Protein AF-A0A7J5YR92-F1 (afdb_monomer_lite)

Structure (mmCIF, N/CA/C/O backbone):
data_AF-A0A7J5YR92-F1
#
_entry.id   AF-A0A7J5YR92-F1
#
loop_
_atom_site.group_PDB
_atom_site.id
_atom_site.type_symbol
_atom_site.label_atom_id
_atom_site.label_alt_id
_atom_site.label_comp_id
_atom_site.label_asym_id
_atom_site.label_entity_id
_atom_site.label_seq_id
_atom_site.pdbx_PDB_ins_code
_atom_site.Cartn_x
_atom_site.Cartn_y
_atom_site.Cartn_z
_atom_site.occupancy
_atom_site.B_iso_or_equiv
_atom_site.auth_seq_id
_atom_site.auth_comp_id
_atom_site.auth_asym_id
_atom_site.auth_atom_id
_atom_site.pdbx_PDB_model_num
ATOM 1 N N . MET A 1 1 ? -5.417 -15.857 -10.567 1.00 52.91 1 MET A N 1
ATOM 2 C CA . MET A 1 1 ? -5.845 -17.272 -10.494 1.00 52.91 1 MET A CA 1
ATOM 3 C C . MET A 1 1 ? -5.665 -18.027 -11.803 1.00 52.91 1 MET A C 1
ATOM 5 O O . MET A 1 1 ? -5.144 -19.125 -11.736 1.00 52.91 1 MET A O 1
ATOM 9 N N . SER A 1 2 ? -5.984 -17.462 -12.976 1.00 45.62 2 SER A N 1
ATOM 10 C CA . SER A 1 2 ? -5.730 -18.152 -14.260 1.00 45.62 2 SER A CA 1
ATOM 11 C C . SER A 1 2 ? -4.249 -18.486 -14.502 1.00 45.62 2 SER A C 1
ATOM 13 O O . SER A 1 2 ? -3.953 -19.505 -15.097 1.00 45.62 2 SER A O 1
ATOM 15 N N . VAL A 1 3 ? -3.324 -17.660 -13.996 1.00 54.22 3 VAL A N 1
ATOM 16 C CA . VAL A 1 3 ? -1.866 -17.848 -14.158 1.00 54.22 3 VAL A CA 1
ATOM 17 C C . VAL A 1 3 ? -1.272 -18.872 -13.173 1.00 54.22 3 VAL A C 1
ATOM 19 O O . VAL A 1 3 ? -0.187 -19.382 -13.405 1.00 54.22 3 VAL A O 1
ATOM 22 N N . ILE A 1 4 ? -1.965 -19.178 -12.067 1.00 56.19 4 ILE A N 1
ATOM 23 C CA . ILE A 1 4 ? -1.423 -20.008 -10.966 1.00 56.19 4 ILE A CA 1
ATOM 24 C C . ILE A 1 4 ? -2.185 -21.335 -10.817 1.00 56.19 4 ILE A C 1
ATOM 26 O O . ILE A 1 4 ? -1.598 -22.339 -10.436 1.00 56.19 4 ILE A O 1
ATOM 30 N N . LEU A 1 5 ? -3.492 -21.345 -11.098 1.00 57.72 5 LEU A N 1
ATOM 31 C CA . LEU A 1 5 ? -4.400 -22.475 -10.860 1.00 57.72 5 LEU A CA 1
ATOM 32 C C . LEU A 1 5 ? -5.029 -23.043 -12.143 1.00 57.72 5 LEU A C 1
ATOM 34 O O . LEU A 1 5 ? -5.846 -23.953 -12.043 1.00 57.72 5 LEU A O 1
ATOM 38 N N . ASP A 1 6 ? -4.678 -22.498 -13.315 1.00 59.31 6 ASP A N 1
ATOM 39 C CA . ASP A 1 6 ? -5.105 -22.957 -14.653 1.00 59.31 6 ASP A CA 1
ATOM 40 C C . ASP A 1 6 ? -6.626 -23.212 -14.789 1.00 59.31 6 ASP A C 1
ATOM 42 O O . ASP A 1 6 ? -7.103 -24.089 -15.507 1.00 59.31 6 ASP A O 1
ATOM 46 N N . LEU A 1 7 ? -7.417 -22.444 -14.032 1.00 66.12 7 LEU A N 1
ATOM 47 C CA . LEU A 1 7 ? -8.863 -22.602 -13.888 1.00 66.12 7 LEU A CA 1
ATOM 48 C C . LEU A 1 7 ? -9.583 -21.520 -14.705 1.00 66.12 7 LEU A C 1
ATOM 50 O O . LEU A 1 7 ? -9.149 -20.360 -14.671 1.00 66.12 7 LEU A O 1
ATOM 54 N N . PRO A 1 8 ? -10.706 -21.830 -15.391 1.00 76.44 8 PRO A N 1
ATOM 55 C CA . PRO A 1 8 ? -11.414 -20.826 -16.173 1.00 76.44 8 PRO A CA 1
ATOM 56 C C . PRO A 1 8 ? -11.845 -19.648 -15.292 1.00 76.44 8 PRO A C 1
ATOM 58 O O . PRO A 1 8 ? -12.418 -19.834 -14.214 1.00 76.44 8 PRO A O 1
ATOM 61 N N . TYR A 1 9 ? -11.581 -18.431 -15.775 1.00 75.19 9 TYR A N 1
ATOM 62 C CA . TYR A 1 9 ? -11.745 -17.165 -15.049 1.00 75.19 9 TYR A CA 1
ATOM 63 C C . TYR A 1 9 ? -13.084 -17.050 -14.300 1.00 75.19 9 TYR A C 1
ATOM 65 O O . TYR A 1 9 ? -13.116 -16.670 -13.129 1.00 75.19 9 TYR A O 1
ATOM 73 N N . VAL A 1 10 ? -14.174 -17.466 -14.952 1.00 81.62 10 VAL A N 1
ATOM 74 C CA . VAL A 1 10 ? -15.537 -17.425 -14.403 1.00 81.62 10 VAL A CA 1
ATOM 75 C C . VAL A 1 10 ? -15.666 -18.269 -13.130 1.00 81.62 10 VAL A C 1
ATOM 77 O O . VAL A 1 10 ? -16.151 -17.776 -12.114 1.00 81.62 10 VAL A O 1
ATOM 80 N N . TYR A 1 11 ? -15.181 -19.514 -13.139 1.00 81.25 11 TYR A N 1
ATOM 81 C CA . TYR A 1 11 ? -15.261 -20.393 -11.967 1.00 81.25 11 TYR A CA 1
ATOM 82 C C . TYR A 1 11 ? -14.406 -19.878 -10.813 1.00 81.25 11 TYR A C 1
ATOM 84 O O . TYR A 1 11 ? -14.821 -19.948 -9.658 1.00 81.25 11 TYR A O 1
ATOM 92 N N . SER A 1 12 ? -13.240 -19.303 -11.115 1.00 78.62 12 SER A N 1
ATOM 93 C CA . SER A 1 12 ? -12.369 -18.757 -10.079 1.00 78.62 12 SER A CA 1
ATOM 94 C C . SER A 1 12 ? -13.000 -17.569 -9.345 1.00 78.62 12 SER A C 1
ATOM 96 O O . SER A 1 12 ? -12.825 -17.449 -8.132 1.00 78.62 12 SER A O 1
ATOM 98 N N . ILE A 1 13 ? -13.749 -16.714 -10.052 1.00 83.62 13 ILE A N 1
ATOM 99 C CA . ILE A 1 13 ? -14.490 -15.601 -9.441 1.00 83.62 13 ILE A CA 1
ATOM 100 C C . ILE A 1 13 ? -15.647 -16.120 -8.593 1.00 83.62 13 ILE A C 1
ATOM 102 O O . ILE A 1 13 ? -15.826 -15.674 -7.458 1.00 83.62 13 ILE A O 1
ATOM 106 N N . ILE A 1 14 ? -16.425 -17.071 -9.116 1.00 87.81 14 ILE A N 1
ATOM 107 C CA . ILE A 1 14 ? -17.578 -17.628 -8.399 1.00 87.81 14 ILE A CA 1
ATOM 108 C C . ILE A 1 14 ? -17.123 -18.293 -7.095 1.00 87.81 14 ILE A C 1
ATOM 110 O O . ILE A 1 14 ? -17.662 -17.992 -6.036 1.00 87.81 14 ILE A O 1
ATOM 114 N N . ILE A 1 15 ? -16.084 -19.129 -7.133 1.00 85.56 15 ILE A N 1
ATOM 115 C CA . ILE A 1 15 ? -15.581 -19.801 -5.927 1.00 85.56 15 ILE A CA 1
ATOM 116 C C . ILE A 1 15 ? -15.050 -18.776 -4.914 1.00 85.56 15 ILE A C 1
ATOM 118 O O . ILE A 1 15 ? -15.418 -18.827 -3.742 1.00 85.56 15 ILE A O 1
ATOM 122 N N . SER A 1 16 ? -14.241 -17.805 -5.357 1.00 83.56 16 SER A N 1
ATOM 123 C CA . SER A 1 16 ? -13.686 -16.776 -4.467 1.00 83.56 16 SER A CA 1
ATOM 124 C C . SER A 1 16 ? -14.776 -15.918 -3.818 1.00 83.56 16 SER A C 1
ATOM 126 O O . SER A 1 16 ? -14.695 -15.624 -2.628 1.00 83.56 16 SER A O 1
ATOM 128 N N . SER A 1 17 ? -15.794 -15.515 -4.583 1.00 83.81 17 SER A N 1
ATOM 129 C CA . SER A 1 17 ? -16.898 -14.687 -4.082 1.00 83.81 17 SER A CA 1
ATOM 130 C C . SER A 1 17 ? -17.799 -15.441 -3.106 1.00 83.81 17 SER A C 1
ATOM 132 O O . SER A 1 17 ? -18.184 -14.880 -2.084 1.00 83.81 17 SER A O 1
ATOM 134 N N . VAL A 1 18 ? -18.091 -16.721 -3.360 1.00 88.88 18 VAL A N 1
ATOM 135 C CA . VAL A 1 18 ? -18.871 -17.557 -2.436 1.00 88.88 18 VAL A CA 1
ATOM 136 C C . VAL A 1 18 ? -18.137 -17.732 -1.111 1.00 88.88 18 VAL A C 1
ATOM 138 O O . VAL A 1 18 ? -18.736 -17.517 -0.060 1.00 88.88 18 VAL A O 1
ATOM 141 N N . VAL A 1 19 ? -16.838 -18.048 -1.143 1.00 84.50 19 VAL A N 1
ATOM 142 C CA . VAL A 1 19 ? -16.023 -18.146 0.078 1.00 84.50 19 VAL A CA 1
ATOM 143 C C . VAL A 1 19 ? -16.044 -16.815 0.835 1.00 84.50 19 VAL A C 1
ATOM 145 O O . VAL A 1 19 ? -16.340 -16.817 2.030 1.00 84.50 19 VAL A O 1
ATOM 148 N N . ALA A 1 20 ? -15.839 -15.693 0.130 1.00 81.12 20 ALA A N 1
ATOM 149 C CA . ALA A 1 20 ? -15.912 -14.343 0.692 1.00 81.12 20 ALA A CA 1
ATOM 150 C C . ALA A 1 20 ? -17.236 -14.050 1.401 1.00 81.12 20 ALA A C 1
ATOM 152 O O . ALA A 1 20 ? -17.243 -13.584 2.542 1.00 81.12 20 ALA A O 1
ATOM 153 N N . MET A 1 21 ? -18.359 -14.369 0.760 1.00 83.56 21 MET A N 1
ATOM 154 C CA . MET A 1 21 ? -19.683 -14.171 1.342 1.00 83.56 21 MET A CA 1
ATOM 155 C C . MET A 1 21 ? -19.910 -15.055 2.568 1.00 83.56 21 MET A C 1
ATOM 157 O O . MET A 1 21 ? -20.392 -14.557 3.581 1.00 83.56 21 MET A O 1
ATOM 161 N N . VAL A 1 22 ? -19.547 -16.340 2.514 1.00 84.12 22 VAL A N 1
ATOM 162 C CA . VAL A 1 22 ? -19.792 -17.282 3.616 1.00 84.12 22 VAL A CA 1
ATOM 163 C C . VAL A 1 22 ? -19.059 -16.855 4.888 1.00 84.12 22 VAL A C 1
ATOM 165 O O . VAL A 1 22 ? -19.699 -16.743 5.934 1.00 84.12 22 VAL A O 1
ATOM 168 N N . TYR A 1 23 ? -17.757 -16.547 4.826 1.00 75.50 23 TYR A N 1
ATOM 169 C CA . TYR A 1 23 ? -17.036 -16.135 6.040 1.00 75.50 23 TYR A CA 1
ATOM 170 C C . TYR A 1 23 ? -17.435 -14.729 6.518 1.00 75.50 23 TYR A C 1
ATOM 172 O O . TYR A 1 23 ? -17.410 -14.466 7.720 1.00 75.50 23 TYR A O 1
ATOM 180 N N . THR A 1 24 ? -17.862 -13.839 5.612 1.00 75.94 24 THR A N 1
ATOM 181 C CA . THR A 1 24 ? -18.378 -12.506 5.973 1.00 75.94 24 THR A CA 1
ATOM 182 C C . THR A 1 24 ? -19.723 -12.610 6.699 1.00 75.94 24 THR A C 1
ATOM 184 O O . THR A 1 24 ? -19.937 -11.939 7.708 1.00 75.94 24 THR A O 1
ATOM 187 N N . LEU A 1 25 ? -20.621 -13.482 6.225 1.00 76.56 25 LEU A N 1
ATOM 188 C CA . LEU A 1 25 ? -21.943 -13.698 6.817 1.00 76.56 25 LEU A CA 1
ATOM 189 C C . LEU A 1 25 ? -21.869 -14.428 8.162 1.00 76.56 25 LEU A C 1
ATOM 191 O O . LEU A 1 25 ? -22.567 -14.044 9.095 1.00 76.56 25 LEU A O 1
ATOM 195 N N . MET A 1 26 ? -21.023 -15.458 8.283 1.00 72.94 26 MET A N 1
ATOM 196 C CA . MET A 1 26 ? -20.910 -16.238 9.524 1.00 72.94 26 MET A CA 1
ATOM 197 C C . MET A 1 26 ? -20.233 -15.467 10.662 1.00 72.94 26 MET A C 1
ATOM 199 O O . MET A 1 26 ? -20.500 -15.738 11.829 1.00 72.94 26 MET A O 1
ATOM 203 N N . GLY A 1 27 ? -19.349 -14.524 10.336 1.00 65.81 27 GLY A N 1
ATOM 204 C CA . GLY A 1 27 ? -18.498 -13.866 11.321 1.00 65.81 27 GLY A CA 1
ATOM 205 C C . GLY A 1 27 ? -18.893 -12.433 11.709 1.00 65.81 27 GLY A C 1
ATOM 206 O O . GLY A 1 27 ? -18.347 -11.887 12.672 1.00 65.81 27 GLY A O 1
ATOM 207 N N . GLY A 1 28 ? -19.829 -11.806 10.989 1.00 69.38 28 GLY A N 1
ATOM 208 C CA . GLY A 1 28 ? -20.255 -10.425 11.241 1.00 69.38 28 GLY A CA 1
ATOM 209 C C . GLY A 1 28 ? -19.119 -9.392 11.122 1.00 69.38 28 GLY A C 1
ATOM 210 O O . GLY A 1 28 ? -18.030 -9.682 10.625 1.00 69.38 28 GLY A O 1
ATOM 211 N N . LEU A 1 29 ? -19.350 -8.160 11.602 1.00 66.94 29 LEU A N 1
ATOM 212 C CA . LEU A 1 29 ? -18.388 -7.047 11.470 1.00 66.94 29 LEU A CA 1
ATOM 213 C C . LEU A 1 29 ? -17.032 -7.335 12.149 1.00 66.94 29 LEU A C 1
ATOM 215 O O . LEU A 1 29 ? -15.990 -6.872 11.684 1.00 66.94 29 LEU A O 1
ATOM 219 N N . TYR A 1 30 ? -17.042 -8.121 13.232 1.00 68.62 30 TYR A N 1
ATOM 220 C CA . TYR A 1 30 ? -15.836 -8.511 13.964 1.00 68.62 30 TYR A CA 1
ATOM 221 C C . TYR A 1 30 ? -14.946 -9.443 13.147 1.00 68.62 30 TYR A C 1
ATOM 223 O O . TYR A 1 30 ? -13.747 -9.195 13.056 1.00 68.62 30 TYR A O 1
ATOM 231 N N . SER A 1 31 ? -15.508 -10.472 12.506 1.00 74.44 31 SER A N 1
ATOM 232 C CA . SER A 1 31 ? -14.701 -11.354 11.660 1.00 74.44 31 SER A CA 1
ATOM 233 C C . SER A 1 31 ? -14.095 -10.603 10.489 1.00 74.44 31 SER A C 1
ATOM 235 O O . SER A 1 31 ? -12.936 -10.848 10.180 1.00 74.44 31 SER A O 1
ATOM 237 N N . VAL A 1 32 ? -14.831 -9.660 9.888 1.00 75.81 32 VAL A N 1
ATOM 238 C CA . VAL A 1 32 ? -14.304 -8.831 8.795 1.00 75.81 32 VAL A CA 1
ATOM 239 C C . VAL A 1 32 ? -13.098 -8.021 9.270 1.00 75.81 32 VAL A C 1
ATOM 241 O O . VAL A 1 32 ? -12.067 -8.026 8.603 1.00 75.81 32 VAL A O 1
ATOM 244 N N . ALA A 1 33 ? -13.184 -7.380 10.440 1.00 76.19 33 ALA A N 1
ATOM 245 C CA . ALA A 1 33 ? -12.072 -6.612 10.998 1.00 76.19 33 ALA A CA 1
ATOM 246 C C . ALA A 1 33 ? -10.842 -7.487 11.302 1.00 76.19 33 ALA A C 1
ATOM 248 O O . ALA A 1 33 ? -9.723 -7.106 10.969 1.00 76.19 33 ALA A O 1
ATOM 249 N N . TYR A 1 34 ? -11.034 -8.675 11.885 1.00 75.69 34 TYR A N 1
ATOM 250 C CA . TYR A 1 34 ? -9.928 -9.602 12.147 1.00 75.69 34 TYR A CA 1
ATOM 251 C C . TYR A 1 34 ? -9.284 -10.119 10.856 1.00 75.69 34 TYR A C 1
ATOM 253 O O . TYR A 1 34 ? -8.057 -10.165 10.762 1.00 75.69 34 TYR A O 1
ATOM 261 N N . THR A 1 35 ? -10.086 -10.474 9.848 1.00 82.94 35 THR A N 1
ATOM 262 C CA . THR A 1 35 ? -9.553 -10.926 8.557 1.00 82.94 35 THR A CA 1
ATOM 263 C C . THR A 1 35 ? -8.826 -9.808 7.810 1.00 82.94 35 THR A C 1
ATOM 265 O O . THR A 1 35 ? -7.791 -10.084 7.216 1.00 82.94 35 THR A O 1
ATOM 268 N N . ASP A 1 36 ? -9.298 -8.558 7.900 1.00 83.31 36 ASP A N 1
ATOM 269 C CA . ASP A 1 36 ? -8.656 -7.367 7.313 1.00 83.31 36 ASP A CA 1
ATOM 270 C C . ASP A 1 36 ? -7.248 -7.157 7.903 1.00 83.31 36 ASP A C 1
ATOM 272 O O . ASP A 1 36 ? -6.271 -6.999 7.174 1.00 83.31 36 ASP A O 1
ATOM 276 N N . VAL A 1 37 ? -7.104 -7.283 9.229 1.00 82.00 37 VAL A N 1
ATOM 277 C CA . VAL A 1 37 ? -5.800 -7.181 9.910 1.00 82.00 37 VAL A CA 1
ATOM 278 C C . VAL A 1 37 ? -4.839 -8.283 9.462 1.00 82.00 37 VAL A C 1
ATOM 280 O O . VAL A 1 37 ? -3.691 -7.996 9.120 1.00 82.00 37 VAL A O 1
ATOM 283 N N . ILE A 1 38 ? -5.290 -9.541 9.435 1.00 87.38 38 ILE A N 1
ATOM 284 C CA . ILE A 1 38 ? -4.452 -10.667 8.992 1.00 87.38 38 ILE A CA 1
ATOM 285 C C . ILE A 1 38 ? -4.045 -10.478 7.526 1.00 87.38 38 ILE A C 1
ATOM 287 O O . ILE A 1 38 ? -2.878 -10.662 7.183 1.00 87.38 38 ILE A O 1
ATOM 291 N N . GLN A 1 39 ? -4.980 -10.070 6.667 1.00 85.38 39 GLN A N 1
ATOM 292 C CA . GLN A 1 39 ? -4.727 -9.830 5.251 1.00 85.38 39 GLN A CA 1
ATOM 293 C C . GLN A 1 39 ? -3.708 -8.705 5.042 1.00 85.38 39 GLN A C 1
ATOM 295 O O . GLN A 1 39 ? -2.774 -8.883 4.262 1.00 85.38 39 GLN A O 1
ATOM 300 N N . LEU A 1 40 ? -3.819 -7.592 5.773 1.00 86.25 40 LEU A N 1
ATOM 301 C CA . LEU A 1 40 ? -2.839 -6.505 5.715 1.00 86.25 40 LEU A CA 1
ATOM 302 C C . LEU A 1 40 ? -1.444 -6.956 6.157 1.00 86.25 40 LEU A C 1
ATOM 304 O O . LEU A 1 40 ? -0.467 -6.598 5.504 1.00 86.25 40 LEU A O 1
ATOM 308 N N . ILE A 1 41 ? -1.332 -7.771 7.211 1.00 88.94 41 ILE A N 1
ATOM 309 C CA . ILE A 1 41 ? -0.041 -8.315 7.663 1.00 88.94 41 ILE A CA 1
ATOM 310 C C . ILE A 1 41 ? 0.566 -9.230 6.594 1.00 88.94 41 ILE A C 1
ATOM 312 O O . ILE A 1 41 ? 1.747 -9.104 6.273 1.00 88.94 41 ILE A O 1
ATOM 316 N N . LEU A 1 42 ? -0.231 -10.132 6.015 1.00 89.19 42 LEU A N 1
ATOM 317 C CA . LEU A 1 42 ? 0.234 -11.040 4.966 1.00 89.19 42 LEU A CA 1
ATOM 318 C C . LEU A 1 42 ? 0.671 -10.278 3.709 1.00 89.19 42 LEU A C 1
ATOM 320 O O . LEU A 1 42 ? 1.731 -10.577 3.158 1.00 89.19 42 LEU A O 1
ATOM 324 N N . ILE A 1 43 ? -0.097 -9.273 3.276 1.00 88.94 43 ILE A N 1
ATOM 325 C CA . ILE A 1 43 ? 0.260 -8.404 2.144 1.00 88.94 43 ILE A CA 1
ATOM 326 C C . ILE A 1 43 ? 1.549 -7.638 2.451 1.00 88.94 43 ILE A C 1
ATOM 328 O O . ILE A 1 43 ? 2.458 -7.628 1.627 1.00 88.94 43 ILE A O 1
ATOM 332 N N . PHE A 1 44 ? 1.664 -7.054 3.645 1.00 88.00 44 PHE A N 1
ATOM 333 C CA . PHE A 1 44 ? 2.862 -6.333 4.066 1.00 88.00 44 PHE A CA 1
ATOM 334 C C . PHE A 1 44 ? 4.102 -7.233 3.990 1.00 88.00 44 PHE A C 1
ATOM 336 O O . PHE A 1 44 ? 5.051 -6.924 3.275 1.00 88.00 44 PHE A O 1
ATOM 343 N N . VAL A 1 45 ? 4.089 -8.382 4.671 1.00 89.25 45 VAL A N 1
ATOM 344 C CA . VAL A 1 45 ? 5.249 -9.284 4.718 1.00 89.25 45 VAL A CA 1
ATOM 345 C C . VAL A 1 45 ? 5.583 -9.831 3.330 1.00 89.25 45 VAL A C 1
ATOM 347 O O . VAL A 1 45 ? 6.747 -9.829 2.939 1.00 89.25 45 VAL A O 1
ATOM 350 N N . SER A 1 46 ? 4.579 -10.268 2.566 1.00 86.56 46 SER A N 1
ATOM 351 C CA . SER A 1 46 ? 4.803 -10.832 1.229 1.00 86.56 46 SER A CA 1
ATOM 352 C C . SER A 1 46 ? 5.409 -9.820 0.257 1.00 86.56 46 SER A C 1
ATOM 354 O O . SER A 1 46 ? 6.357 -10.164 -0.446 1.00 86.56 46 SER A O 1
ATOM 356 N N . LEU A 1 47 ? 4.939 -8.568 0.258 1.00 84.44 47 LEU A N 1
ATOM 357 C CA . LEU A 1 47 ? 5.503 -7.505 -0.574 1.00 84.44 47 LEU A CA 1
ATOM 358 C C . LEU A 1 47 ? 6.968 -7.234 -0.221 1.00 84.44 47 LEU A C 1
ATOM 360 O O . LEU A 1 47 ? 7.820 -7.231 -1.107 1.00 84.44 47 LEU A O 1
ATOM 364 N N . TRP A 1 48 ? 7.283 -7.071 1.065 1.00 85.06 48 TRP A N 1
ATOM 365 C CA . TRP A 1 48 ? 8.650 -6.784 1.511 1.00 85.06 48 TRP A CA 1
ATOM 366 C C . TRP A 1 48 ? 9.626 -7.942 1.284 1.00 85.06 48 TRP A C 1
ATOM 368 O O . TRP A 1 48 ? 10.799 -7.694 1.025 1.00 85.06 48 TRP A O 1
ATOM 378 N N . VAL A 1 49 ? 9.160 -9.192 1.336 1.00 87.50 49 VAL A N 1
ATOM 379 C CA . VAL A 1 49 ? 9.972 -10.371 0.985 1.00 87.50 49 VAL A CA 1
ATOM 380 C C . VAL A 1 49 ? 10.153 -10.500 -0.531 1.00 87.50 49 VAL A C 1
ATOM 382 O O . VAL A 1 49 ? 11.209 -10.929 -0.991 1.00 87.50 49 VAL A O 1
ATOM 385 N N . CYS A 1 50 ? 9.154 -10.100 -1.322 1.00 84.00 50 CYS A N 1
ATOM 386 C CA . CYS A 1 50 ? 9.208 -10.157 -2.781 1.00 84.00 50 CYS A CA 1
ATOM 387 C C . CYS A 1 50 ? 10.225 -9.163 -3.368 1.00 84.00 50 CYS A C 1
ATOM 389 O O . CYS A 1 50 ? 10.973 -9.519 -4.275 1.00 84.00 50 CYS A O 1
ATOM 391 N N . VAL A 1 51 ? 10.311 -7.944 -2.823 1.00 83.31 51 VAL A N 1
ATOM 392 C CA . VAL A 1 51 ? 11.223 -6.885 -3.304 1.00 83.31 51 VAL A CA 1
ATOM 393 C C . VAL A 1 51 ? 12.691 -7.339 -3.451 1.00 83.31 51 VAL A C 1
ATOM 395 O O . VAL A 1 51 ? 13.224 -7.214 -4.553 1.00 83.31 51 VAL A O 1
ATOM 398 N N . PRO A 1 52 ? 13.375 -7.892 -2.428 1.00 79.88 52 PRO A N 1
ATOM 399 C CA . PRO A 1 52 ? 14.767 -8.321 -2.569 1.00 79.88 52 PRO A CA 1
ATOM 400 C C . PRO A 1 52 ? 14.921 -9.507 -3.523 1.00 79.88 52 PRO A C 1
ATOM 402 O O . PRO A 1 52 ? 15.932 -9.600 -4.216 1.00 79.88 52 PRO A O 1
ATOM 405 N N . PHE A 1 53 ? 13.928 -10.398 -3.606 1.00 78.69 53 PHE A N 1
ATOM 406 C CA . PHE A 1 53 ? 13.956 -11.496 -4.570 1.00 78.69 53 PHE A CA 1
ATOM 407 C C . PHE A 1 53 ? 13.879 -10.958 -6.001 1.00 78.69 53 PHE A C 1
ATOM 409 O O . PHE A 1 53 ? 14.668 -11.348 -6.852 1.00 78.69 53 PHE A O 1
ATOM 416 N N . LEU A 1 54 ? 12.989 -10.000 -6.258 1.00 76.44 54 LEU A N 1
ATOM 417 C CA . LEU A 1 54 ? 12.864 -9.353 -7.560 1.00 76.44 54 LEU A CA 1
ATOM 418 C C . LEU A 1 54 ? 14.129 -8.582 -7.947 1.00 76.44 54 LEU A C 1
ATOM 420 O O . LEU A 1 54 ? 14.566 -8.700 -9.081 1.00 76.44 54 LEU A O 1
ATOM 424 N N . MET A 1 55 ? 14.755 -7.866 -7.011 1.00 71.25 55 MET A N 1
ATOM 425 C CA . MET A 1 55 ? 15.976 -7.096 -7.287 1.00 71.25 55 MET A CA 1
ATOM 426 C C . MET A 1 55 ? 17.239 -7.953 -7.450 1.00 71.25 55 MET A C 1
ATOM 428 O O . MET A 1 55 ? 18.192 -7.514 -8.082 1.00 71.25 55 MET A O 1
ATOM 432 N N . THR A 1 56 ? 17.285 -9.153 -6.866 1.00 73.81 56 THR A N 1
ATOM 433 C CA . THR A 1 56 ? 18.443 -10.061 -6.989 1.00 73.81 56 THR A CA 1
ATOM 434 C C . THR A 1 56 ? 18.347 -10.998 -8.195 1.00 73.81 56 THR A C 1
ATOM 436 O O . THR A 1 56 ? 19.267 -11.782 -8.434 1.00 73.81 56 THR A O 1
ATOM 439 N N . ASN A 1 57 ? 17.263 -10.927 -8.976 1.00 71.25 57 ASN A N 1
ATOM 440 C CA . ASN A 1 57 ? 17.107 -11.756 -10.163 1.00 71.25 57 ASN A CA 1
ATOM 441 C C . ASN A 1 57 ? 18.040 -11.287 -11.300 1.00 71.25 57 ASN A C 1
ATOM 443 O O . ASN A 1 57 ? 18.048 -10.109 -11.648 1.00 71.25 57 ASN A O 1
ATOM 447 N N . PRO A 1 58 ? 18.769 -12.202 -11.966 1.00 62.06 58 PRO A N 1
ATOM 448 C CA . PRO A 1 58 ? 19.702 -11.860 -13.047 1.00 62.06 58 PRO A CA 1
ATOM 449 C C . PRO A 1 58 ? 19.019 -11.344 -14.328 1.00 62.06 58 PRO A C 1
ATOM 451 O O . PRO A 1 58 ? 19.702 -10.928 -15.260 1.00 62.06 58 PRO A O 1
ATOM 454 N N . HIS A 1 59 ? 17.684 -11.378 -14.382 1.00 60.66 59 HIS A N 1
ATOM 455 C CA . HIS A 1 59 ? 16.873 -10.884 -15.495 1.00 60.66 59 HIS A CA 1
ATOM 456 C C . HIS A 1 59 ? 16.392 -9.433 -15.318 1.00 60.66 59 HIS A C 1
ATOM 458 O O . HIS A 1 59 ? 15.904 -8.851 -16.283 1.00 60.66 59 HIS A O 1
ATOM 464 N N . SER A 1 60 ? 16.534 -8.837 -14.127 1.00 57.47 60 SER A N 1
ATOM 465 C CA . SER A 1 60 ? 16.196 -7.428 -13.891 1.00 57.47 60 SER A CA 1
ATOM 466 C C . SER A 1 60 ? 17.440 -6.550 -14.017 1.00 57.47 60 SER A C 1
ATOM 468 O O . SER A 1 60 ? 18.420 -6.763 -13.303 1.00 57.47 60 SER A O 1
ATOM 470 N N . LEU A 1 61 ? 17.403 -5.554 -14.906 1.00 61.59 61 LEU A N 1
ATOM 471 C CA . LEU A 1 61 ? 18.431 -4.510 -14.971 1.00 61.59 61 LEU A CA 1
ATOM 472 C C . LEU A 1 61 ? 18.272 -3.498 -13.826 1.00 61.59 61 LEU A C 1
ATOM 474 O O . LEU A 1 61 ? 17.205 -3.388 -13.220 1.00 61.59 61 LEU A O 1
ATOM 478 N N . ASP A 1 62 ? 19.327 -2.722 -13.564 1.00 65.94 62 ASP A N 1
ATOM 479 C CA . ASP A 1 62 ? 19.303 -1.661 -12.558 1.00 65.94 62 ASP A CA 1
ATOM 480 C C . ASP A 1 62 ? 18.142 -0.683 -12.794 1.00 65.94 62 ASP A C 1
ATOM 482 O O . ASP A 1 62 ? 18.048 -0.012 -13.828 1.00 65.94 62 ASP A O 1
ATOM 486 N N . ILE A 1 63 ? 17.290 -0.556 -11.772 1.00 63.44 63 ILE A N 1
ATOM 487 C CA . ILE A 1 63 ? 16.070 0.264 -11.790 1.00 63.44 63 ILE A CA 1
ATOM 488 C C . ILE A 1 63 ? 16.377 1.725 -12.162 1.00 63.44 63 ILE A C 1
ATOM 490 O O . ILE A 1 63 ? 15.583 2.370 -12.851 1.00 63.44 63 ILE A O 1
ATOM 494 N N . SER A 1 64 ? 17.540 2.236 -11.741 1.00 61.97 64 SER A N 1
ATOM 495 C CA . SER A 1 64 ? 18.010 3.602 -12.008 1.00 61.97 64 SER A CA 1
ATOM 496 C C . SER A 1 64 ? 18.277 3.870 -13.490 1.00 61.97 64 SER A C 1
ATOM 498 O O . SER A 1 64 ? 18.070 4.990 -13.954 1.00 61.97 64 SER A O 1
ATOM 500 N N . LEU A 1 65 ? 18.691 2.852 -14.246 1.00 58.53 65 LEU A N 1
ATOM 501 C CA . LEU A 1 65 ? 18.979 2.961 -15.674 1.00 58.53 65 LEU A CA 1
ATOM 502 C C . LEU A 1 65 ? 17.667 2.942 -16.474 1.00 58.53 65 LEU A C 1
ATOM 504 O O . LEU A 1 65 ? 17.446 3.785 -17.339 1.00 58.53 65 LEU A O 1
ATOM 508 N N . THR A 1 66 ? 16.742 2.054 -16.105 1.00 60.75 66 THR A N 1
ATOM 509 C CA . THR A 1 66 ? 15.389 1.951 -16.691 1.00 60.75 66 THR A CA 1
ATOM 510 C C . THR A 1 66 ? 14.429 3.069 -16.273 1.00 60.75 66 THR A C 1
ATOM 512 O O . THR A 1 66 ? 13.356 3.205 -16.854 1.00 60.75 66 THR A O 1
ATOM 515 N N . ALA A 1 67 ? 14.794 3.879 -15.272 1.00 60.94 67 ALA A N 1
ATOM 516 C CA . ALA A 1 67 ? 13.992 5.021 -14.832 1.00 60.94 67 ALA A CA 1
ATOM 517 C C . ALA A 1 67 ? 13.869 6.090 -15.918 1.00 60.94 67 ALA A C 1
ATOM 519 O O . ALA A 1 67 ? 12.792 6.644 -16.108 1.00 60.94 67 ALA A O 1
ATOM 520 N N . TYR A 1 68 ? 14.961 6.340 -16.643 1.00 58.12 68 TYR A N 1
ATOM 521 C CA . TYR A 1 68 ? 15.031 7.378 -17.672 1.00 58.12 68 TYR A CA 1
ATOM 522 C C . TYR A 1 68 ? 15.341 6.831 -19.067 1.00 58.12 68 TYR A C 1
ATOM 524 O O . TYR A 1 68 ? 15.121 7.536 -20.049 1.00 58.12 68 TYR A O 1
ATOM 532 N N . ASN A 1 69 ? 15.855 5.600 -19.179 1.00 54.53 69 ASN A N 1
ATOM 533 C CA . ASN A 1 69 ? 16.270 5.028 -20.455 1.00 54.53 69 ASN A CA 1
ATOM 534 C C . ASN A 1 69 ? 15.357 3.884 -20.914 1.00 54.53 69 ASN A C 1
ATOM 536 O O . ASN A 1 69 ? 14.984 3.005 -20.136 1.00 54.53 69 ASN A O 1
ATOM 540 N N . GLN A 1 70 ? 15.039 3.879 -22.208 1.00 58.94 70 GLN A N 1
ATOM 541 C CA . GLN A 1 70 ? 14.251 2.845 -22.874 1.00 58.94 70 GLN A CA 1
ATOM 542 C C . GLN A 1 70 ? 15.114 1.626 -23.186 1.00 58.94 70 GLN A C 1
ATOM 544 O O . GLN A 1 70 ? 15.821 1.607 -24.188 1.00 58.94 70 GLN A O 1
ATOM 549 N N . THR A 1 71 ? 15.061 0.609 -22.326 1.00 59.81 71 THR A N 1
ATOM 550 C CA . THR A 1 71 ? 15.725 -0.681 -22.579 1.00 59.81 71 THR A CA 1
ATOM 551 C C . THR A 1 71 ? 14.718 -1.726 -23.051 1.00 59.81 71 THR A C 1
ATOM 553 O O . THR A 1 71 ? 14.783 -2.135 -24.206 1.00 59.81 71 THR A O 1
ATOM 556 N N . PHE A 1 72 ? 13.756 -2.102 -22.202 1.00 60.16 72 PHE A N 1
ATOM 557 C CA . PHE A 1 72 ? 12.737 -3.114 -22.524 1.00 60.16 72 PHE A CA 1
ATOM 558 C C . PHE A 1 72 ? 11.306 -2.556 -22.610 1.00 60.16 72 PHE A C 1
ATOM 560 O O . PHE A 1 72 ? 10.554 -2.943 -23.501 1.00 60.16 72 PHE A O 1
ATOM 567 N N . GLN A 1 73 ? 10.928 -1.635 -21.717 1.00 60.88 73 GLN A N 1
ATOM 568 C CA . GLN A 1 73 ? 9.600 -1.000 -21.642 1.00 60.88 73 GLN A CA 1
ATOM 569 C C . GLN A 1 73 ? 9.727 0.527 -21.497 1.00 60.88 73 GLN A C 1
ATOM 571 O O . GLN A 1 73 ? 10.826 1.024 -21.246 1.00 60.88 73 GLN A O 1
ATOM 576 N N . ALA A 1 74 ? 8.615 1.268 -21.649 1.00 59.84 74 ALA A N 1
ATOM 577 C CA . ALA A 1 74 ? 8.506 2.721 -21.408 1.00 59.84 74 ALA A CA 1
ATOM 578 C C . ALA A 1 74 ? 9.137 3.132 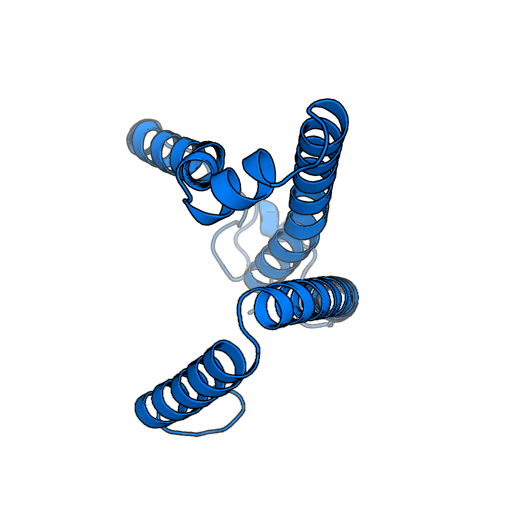-20.054 1.00 59.84 74 ALA A C 1
ATOM 580 O O . ALA A 1 74 ? 9.064 2.336 -19.114 1.00 59.84 74 ALA A O 1
ATOM 581 N N . PRO A 1 75 ? 9.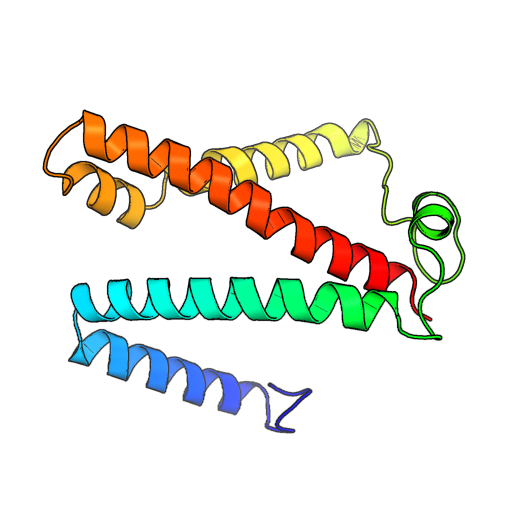764 4.323 -19.915 1.00 63.69 75 PRO A N 1
ATOM 582 C CA . PRO A 1 75 ? 10.449 4.675 -18.683 1.00 63.69 75 PRO A CA 1
ATOM 583 C C . PRO A 1 75 ? 9.377 4.781 -17.609 1.00 63.69 75 PRO A C 1
ATOM 585 O O . PRO A 1 75 ? 8.346 5.425 -17.812 1.00 63.69 75 PRO A O 1
ATOM 588 N N . TRP A 1 76 ? 9.591 4.121 -16.477 1.00 69.19 76 TRP A N 1
ATOM 589 C CA . TRP A 1 76 ? 8.575 4.096 -15.428 1.00 69.19 76 TRP A CA 1
ATOM 590 C C . TRP A 1 76 ? 8.428 5.468 -14.743 1.00 69.19 76 TRP A C 1
ATOM 592 O O . TRP A 1 76 ? 7.388 5.751 -14.150 1.00 69.19 76 TRP A O 1
ATOM 602 N N . VAL A 1 77 ? 9.431 6.350 -14.871 1.00 68.12 77 VAL A N 1
ATOM 603 C CA . VAL A 1 77 ? 9.310 7.779 -14.556 1.00 68.12 77 VAL A CA 1
ATOM 604 C C . VAL A 1 77 ? 8.775 8.505 -15.791 1.00 68.12 77 VAL A C 1
ATOM 606 O O . VAL A 1 77 ? 9.509 8.792 -16.736 1.00 68.12 77 VAL A O 1
ATOM 609 N N . GLY A 1 78 ? 7.471 8.783 -15.788 1.00 68.19 78 GLY A N 1
ATOM 610 C CA . GLY A 1 78 ? 6.801 9.504 -16.870 1.00 68.19 78 GLY A CA 1
ATOM 611 C C . GLY A 1 78 ? 6.992 11.024 -16.809 1.00 68.19 78 GLY A C 1
ATOM 612 O O . GLY A 1 78 ? 7.324 11.594 -15.769 1.00 68.19 78 GLY A O 1
ATOM 613 N N . THR A 1 79 ? 6.719 11.697 -17.927 1.00 70.12 79 THR A N 1
ATOM 614 C CA . THR A 1 79 ? 6.601 13.161 -18.005 1.00 70.12 79 THR A CA 1
ATOM 615 C C . THR A 1 79 ? 5.134 13.567 -18.068 1.00 70.12 79 THR A C 1
ATOM 617 O O . THR A 1 79 ? 4.367 12.991 -18.836 1.00 70.12 79 THR A O 1
ATOM 620 N N . VAL A 1 80 ? 4.742 14.584 -17.302 1.00 73.00 80 VAL A N 1
ATOM 621 C CA . VAL A 1 80 ? 3.376 15.121 -17.345 1.00 73.00 80 VAL A CA 1
ATOM 622 C C . VAL A 1 80 ? 3.289 16.168 -18.453 1.00 73.00 80 VAL A C 1
ATOM 624 O O . VAL A 1 80 ? 3.834 17.264 -18.326 1.00 73.00 80 VAL A O 1
ATOM 627 N N . GLU A 1 81 ? 2.606 15.836 -19.547 1.00 80.81 81 GLU A N 1
ATOM 628 C CA . GLU A 1 81 ? 2.266 16.810 -20.587 1.00 80.81 81 GLU A CA 1
ATOM 629 C C . GLU A 1 81 ? 1.144 17.746 -20.111 1.00 80.81 81 GLU A C 1
ATOM 631 O O . GLU A 1 81 ? 0.209 17.324 -19.426 1.00 80.81 81 GLU A O 1
ATOM 636 N N . LEU A 1 82 ? 1.208 19.024 -20.504 1.00 77.31 82 LEU A N 1
ATOM 637 C CA . LEU A 1 82 ? 0.238 20.056 -20.099 1.00 77.31 82 LEU A CA 1
ATOM 638 C C . LEU A 1 82 ? -1.210 19.715 -20.491 1.00 77.31 82 LEU A C 1
ATOM 640 O O . LEU A 1 82 ? -2.129 20.050 -19.749 1.00 77.31 82 LEU A O 1
ATOM 644 N N . ASP A 1 83 ? -1.410 19.014 -21.610 1.00 82.31 83 ASP A N 1
ATOM 645 C CA . ASP A 1 83 ? -2.728 18.547 -22.069 1.00 82.31 83 ASP A CA 1
ATOM 646 C C . ASP A 1 83 ? -3.346 17.495 -21.125 1.00 82.31 83 ASP A C 1
ATOM 648 O O . ASP A 1 83 ? -4.559 17.434 -20.931 1.00 82.31 83 ASP A O 1
ATOM 652 N N . GLN A 1 84 ? -2.504 16.701 -20.459 1.00 82.88 84 GLN A N 1
ATOM 653 C CA . GLN A 1 84 ? -2.925 15.636 -19.546 1.00 82.88 84 GLN A CA 1
ATOM 654 C C . GLN A 1 84 ? -2.879 16.049 -18.073 1.00 82.88 84 GLN A C 1
ATOM 656 O O . GLN A 1 84 ? -3.323 15.283 -17.215 1.00 82.88 84 GLN A O 1
ATOM 661 N N . ALA A 1 85 ? -2.393 17.253 -17.761 1.00 85.44 85 ALA A N 1
ATOM 662 C CA . ALA A 1 85 ? -2.264 17.744 -16.391 1.00 85.44 85 ALA A CA 1
ATOM 663 C C . ALA A 1 85 ? -3.595 17.690 -15.620 1.00 85.44 85 ALA A C 1
ATOM 665 O O . ALA A 1 85 ? -3.605 17.366 -14.436 1.00 85.44 85 ALA A O 1
ATOM 666 N N . GLY A 1 86 ? -4.724 17.931 -16.299 1.00 87.69 86 GLY A N 1
ATOM 667 C CA . GLY A 1 86 ? -6.056 17.806 -15.701 1.00 87.69 86 GLY A CA 1
ATOM 668 C C . GLY A 1 86 ? -6.403 16.377 -15.268 1.00 87.69 86 GLY A C 1
ATOM 669 O O . GLY A 1 86 ? -6.949 16.197 -14.186 1.00 87.69 86 GLY A O 1
ATOM 670 N N . LYS A 1 87 ? -6.037 15.362 -16.063 1.00 88.00 87 LYS A N 1
ATOM 671 C CA . LYS A 1 87 ? -6.259 13.944 -15.721 1.00 88.00 87 LYS A CA 1
ATOM 672 C C . LYS A 1 87 ? -5.372 13.512 -14.557 1.00 88.00 87 LYS A C 1
ATOM 674 O O . LYS A 1 87 ? -5.860 12.921 -13.609 1.00 88.00 87 LYS A O 1
ATOM 679 N N . TRP A 1 88 ? -4.095 13.896 -14.589 1.00 87.44 88 TRP A N 1
ATOM 680 C CA . TRP A 1 88 ? -3.166 13.646 -13.482 1.00 87.44 88 TRP A CA 1
ATOM 681 C C . TRP A 1 88 ? -3.626 14.292 -12.174 1.00 87.44 88 TRP A C 1
ATOM 683 O O . TRP A 1 88 ? -3.476 13.706 -11.104 1.00 87.44 88 TRP A O 1
ATOM 693 N N . PHE A 1 89 ? -4.193 15.497 -12.252 1.00 89.56 89 PHE A N 1
ATOM 694 C CA . PHE A 1 89 ? -4.759 16.169 -11.091 1.00 89.56 89 PHE A CA 1
ATOM 695 C C . PHE A 1 89 ? -6.026 15.472 -10.577 1.00 89.56 89 PHE A C 1
ATOM 697 O O . PHE A 1 89 ? -6.165 15.306 -9.367 1.00 89.56 89 PHE A O 1
ATOM 704 N N . ASP A 1 90 ? -6.913 15.031 -11.472 1.00 90.94 90 ASP A N 1
ATOM 705 C CA . ASP A 1 90 ? -8.107 14.257 -11.114 1.00 90.94 90 ASP A CA 1
ATOM 706 C C . ASP A 1 90 ? -7.735 12.933 -10.427 1.00 90.94 90 ASP A C 1
ATOM 708 O O . ASP A 1 90 ? -8.194 12.670 -9.317 1.00 90.94 90 ASP A O 1
ATOM 712 N N . ASP A 1 91 ? -6.803 12.165 -11.000 1.00 88.88 91 ASP A N 1
ATOM 713 C CA . ASP A 1 91 ? -6.293 10.922 -10.410 1.00 88.88 91 ASP A CA 1
ATOM 714 C C . ASP A 1 91 ? -5.645 11.167 -9.039 1.00 88.88 91 ASP A C 1
ATOM 716 O O . ASP A 1 91 ? -5.861 10.407 -8.089 1.00 88.88 91 ASP A O 1
ATOM 720 N N . PHE A 1 92 ? -4.888 12.260 -8.896 1.00 87.81 92 PHE A N 1
ATOM 721 C CA . PHE A 1 92 ? -4.317 12.661 -7.612 1.00 87.81 92 PHE A CA 1
ATOM 722 C C . PHE A 1 92 ? -5.405 12.972 -6.577 1.00 87.81 92 PHE A C 1
AT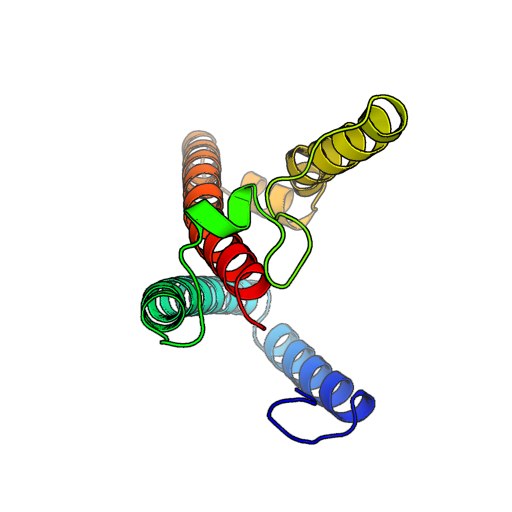OM 724 O O . PHE A 1 92 ? -5.324 12.500 -5.441 1.00 87.81 92 PHE A O 1
ATOM 731 N N . MET A 1 93 ? -6.436 13.736 -6.949 1.00 89.25 93 MET A N 1
ATOM 732 C CA . MET A 1 93 ? -7.559 14.037 -6.059 1.00 89.25 93 MET A CA 1
ATOM 733 C C . MET A 1 93 ? -8.345 12.779 -5.694 1.00 89.25 93 MET A C 1
ATOM 735 O O . MET A 1 93 ? -8.726 12.617 -4.533 1.00 89.25 93 MET A O 1
ATOM 739 N N . LEU A 1 94 ? -8.552 11.872 -6.647 1.00 89.56 94 LEU A N 1
ATOM 740 C CA . LEU A 1 94 ? -9.226 10.600 -6.427 1.00 89.56 94 LEU A CA 1
ATOM 741 C C . LEU A 1 94 ? -8.443 9.733 -5.434 1.00 89.56 94 LEU A C 1
ATOM 743 O O . LEU A 1 94 ? -9.036 9.193 -4.501 1.00 89.56 94 LEU A O 1
ATOM 747 N N . LEU A 1 95 ? -7.116 9.662 -5.561 1.00 86.19 95 LEU A N 1
ATOM 748 C CA . LEU A 1 95 ? -6.265 8.919 -4.631 1.00 86.19 95 LEU A CA 1
ATOM 749 C C . LEU A 1 95 ? -6.212 9.573 -3.236 1.00 86.19 95 LEU A C 1
ATOM 751 O O . LEU A 1 95 ? -6.271 8.877 -2.223 1.00 86.19 95 LEU A O 1
ATOM 755 N N . ALA A 1 96 ? -6.112 10.905 -3.171 1.00 85.81 96 ALA A N 1
ATOM 756 C CA . ALA A 1 96 ? -5.956 11.650 -1.920 1.00 85.81 96 ALA A CA 1
ATOM 757 C C . ALA A 1 96 ? -7.263 11.783 -1.119 1.00 85.81 96 ALA A C 1
ATOM 759 O O . ALA A 1 96 ? -7.246 11.711 0.110 1.00 85.81 96 ALA A O 1
ATOM 760 N N . LEU A 1 97 ? -8.395 11.998 -1.798 1.00 87.38 97 LEU A N 1
ATOM 761 C CA . LEU A 1 97 ? -9.685 12.312 -1.172 1.00 87.38 97 LEU A CA 1
ATOM 762 C C . LEU A 1 97 ? -10.727 11.203 -1.337 1.00 87.38 97 LEU A C 1
ATOM 764 O O . LEU A 1 97 ? -11.685 11.170 -0.565 1.00 87.38 97 LEU A O 1
ATOM 768 N N . GLY A 1 98 ? -10.560 10.275 -2.285 1.00 84.56 98 GLY A N 1
ATOM 769 C CA . GLY A 1 98 ? -11.550 9.226 -2.556 1.00 84.56 98 GLY A CA 1
ATOM 770 C C . GLY A 1 98 ? -11.837 8.339 -1.343 1.00 84.56 98 GLY A C 1
ATOM 771 O O . GLY A 1 98 ? -12.982 7.955 -1.106 1.00 84.56 98 GLY A O 1
ATOM 772 N N . GLY A 1 99 ? -10.826 8.092 -0.505 1.00 80.81 99 GLY A N 1
ATOM 773 C CA . GLY A 1 99 ? -10.983 7.332 0.738 1.00 80.81 99 GLY A CA 1
ATOM 774 C C . GLY A 1 99 ? -11.842 8.027 1.803 1.00 80.81 99 GLY A C 1
ATOM 775 O O . GLY A 1 99 ? -12.430 7.346 2.643 1.00 80.81 99 GLY A O 1
ATOM 776 N N . LEU A 1 100 ? -11.968 9.360 1.757 1.00 84.00 100 LEU A N 1
ATOM 777 C CA . LEU A 1 100 ? -12.727 10.128 2.751 1.00 84.00 100 LEU A CA 1
ATOM 778 C C . LEU A 1 100 ? -14.232 9.887 2.638 1.00 84.00 100 LEU A C 1
ATOM 780 O O . LEU A 1 100 ? -14.921 9.931 3.648 1.00 84.00 100 LEU A O 1
ATOM 784 N N . ALA A 1 101 ? -14.741 9.600 1.438 1.00 82.12 101 ALA A N 1
ATOM 785 C CA . ALA A 1 101 ? -16.164 9.361 1.204 1.00 82.12 101 ALA A CA 1
ATOM 786 C C . ALA A 1 101 ? -16.620 7.938 1.590 1.00 82.12 101 ALA A C 1
ATOM 788 O O . ALA A 1 101 ? -17.807 7.620 1.489 1.00 82.12 101 ALA A O 1
ATOM 789 N N . TYR A 1 102 ? -15.710 7.057 2.024 1.00 84.25 102 TYR A N 1
ATOM 790 C CA . TYR A 1 102 ? -16.045 5.659 2.271 1.00 84.25 102 TYR A CA 1
ATOM 791 C C . TYR A 1 102 ? -16.856 5.481 3.562 1.00 84.25 102 TYR A C 1
ATOM 793 O O . TYR A 1 102 ? -16.414 5.829 4.657 1.00 84.25 102 TYR A O 1
ATOM 801 N N . GLN A 1 103 ? -18.038 4.869 3.464 1.00 84.38 103 GLN A N 1
ATOM 802 C CA . GLN A 1 103 ? -18.948 4.729 4.607 1.00 84.38 103 GLN A CA 1
ATOM 803 C C . GLN A 1 103 ? -18.308 3.991 5.798 1.00 84.38 103 GLN A C 1
ATOM 805 O O . GLN A 1 103 ? -18.496 4.393 6.947 1.00 84.38 103 GLN A O 1
ATOM 810 N N . ALA A 1 104 ? -17.519 2.939 5.551 1.00 83.00 104 ALA A N 1
ATOM 811 C CA . ALA A 1 104 ? -16.883 2.182 6.633 1.00 83.00 104 ALA A CA 1
ATOM 812 C C . ALA A 1 104 ? -15.818 3.001 7.388 1.00 83.00 104 ALA A C 1
ATOM 814 O O . ALA A 1 104 ? -15.571 2.747 8.566 1.00 83.00 104 ALA A O 1
ATOM 815 N N . PHE A 1 105 ? -15.207 4.000 6.740 1.00 84.62 105 PHE A N 1
ATOM 816 C CA . PHE A 1 105 ? -14.245 4.898 7.378 1.00 84.62 105 PHE A CA 1
ATOM 817 C C . PHE A 1 105 ? -14.934 5.772 8.431 1.00 84.62 105 PHE A C 1
ATOM 819 O O . PHE A 1 105 ? -14.508 5.793 9.587 1.00 84.62 105 PHE A O 1
ATOM 826 N N . TYR A 1 106 ? -16.063 6.394 8.076 1.00 86.25 106 TYR A N 1
ATOM 827 C CA . TYR A 1 106 ? -16.871 7.154 9.033 1.00 86.25 106 TYR A CA 1
ATOM 828 C C . TYR A 1 106 ? -17.397 6.283 10.172 1.00 86.25 106 TYR A C 1
ATOM 830 O O . TYR A 1 106 ? -17.347 6.701 11.325 1.00 86.25 106 TYR A O 1
ATOM 838 N N . GLN A 1 107 ? -17.847 5.060 9.878 1.00 84.69 107 GLN A N 1
ATOM 839 C CA . GLN A 1 107 ? -18.282 4.124 10.918 1.00 84.69 107 GLN A CA 1
ATOM 840 C C . GLN A 1 107 ? -17.154 3.816 11.913 1.00 84.69 107 GLN A C 1
ATOM 842 O O . GLN A 1 107 ? -17.388 3.839 13.118 1.00 84.69 107 GLN A O 1
ATOM 847 N N . ARG A 1 108 ? -15.920 3.602 11.433 1.00 83.50 108 ARG A N 1
ATOM 848 C CA . ARG A 1 108 ? -14.749 3.355 12.289 1.00 83.50 108 ARG A CA 1
ATOM 849 C C . ARG A 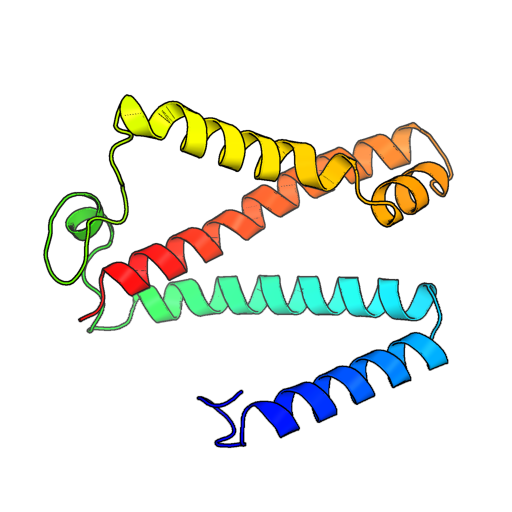1 108 ? -14.379 4.583 13.130 1.00 83.50 108 ARG A C 1
ATOM 851 O O . ARG A 1 108 ? -14.199 4.435 14.336 1.00 83.50 108 ARG A O 1
ATOM 858 N N . ILE A 1 109 ? -14.354 5.785 12.546 1.00 85.19 109 ILE A N 1
ATOM 859 C CA . ILE A 1 109 ? -14.061 7.033 13.278 1.00 85.19 109 ILE A CA 1
ATOM 860 C C . ILE A 1 109 ? -15.109 7.313 14.357 1.00 85.19 109 ILE A C 1
ATOM 862 O O . ILE A 1 109 ? -14.753 7.623 15.490 1.00 85.19 109 ILE A O 1
ATOM 866 N N . LEU A 1 110 ? -16.395 7.195 14.019 1.00 85.62 110 LEU A N 1
ATOM 867 C CA . LEU A 1 110 ? -17.494 7.494 14.940 1.00 85.62 110 LEU A CA 1
ATOM 868 C C . LEU A 1 110 ? -17.653 6.429 16.035 1.00 85.62 110 LEU A C 1
ATOM 870 O O . LEU A 1 110 ? -18.185 6.731 17.098 1.00 85.62 110 LEU A O 1
ATOM 874 N N . SER A 1 111 ? -17.179 5.201 15.799 1.00 86.44 111 SER A N 1
ATOM 875 C CA . SER A 1 111 ? -17.153 4.133 16.809 1.00 86.44 111 SER A CA 1
ATOM 876 C C . SER A 1 111 ? -16.003 4.249 17.819 1.00 86.44 111 SER A C 1
ATOM 878 O O . SER A 1 111 ? -15.976 3.508 18.802 1.00 86.44 111 SER A O 1
ATOM 880 N N . ALA A 1 112 ? -15.042 5.152 17.593 1.00 85.00 112 ALA A N 1
ATOM 881 C CA . ALA A 1 112 ? -13.909 5.333 18.490 1.00 85.00 112 ALA A CA 1
ATOM 882 C C . ALA A 1 112 ? -14.360 5.929 19.832 1.00 85.00 112 ALA A C 1
ATOM 884 O O . ALA A 1 112 ? -15.139 6.877 19.888 1.00 85.00 112 ALA A O 1
ATOM 885 N N . SER A 1 113 ? -13.810 5.421 20.936 1.00 84.56 113 SER A N 1
ATOM 886 C CA . SER A 1 113 ? -14.200 5.845 22.289 1.00 84.56 113 SER A CA 1
ATOM 887 C C . SER A 1 113 ? -13.745 7.263 22.663 1.00 84.56 113 SER A C 1
ATOM 889 O O . SER A 1 113 ? -14.117 7.767 23.718 1.00 84.56 113 SER A O 1
ATOM 891 N N . SER A 1 114 ? -12.888 7.896 21.853 1.00 90.50 114 SER A N 1
ATOM 892 C CA . SER A 1 114 ? -12.395 9.258 22.076 1.00 90.50 114 SER A CA 1
ATOM 893 C C . SER A 1 114 ? -11.896 9.897 20.779 1.00 90.50 114 SER A C 1
ATOM 895 O O . SER A 1 114 ? -11.299 9.225 19.934 1.00 90.50 114 SER A O 1
ATOM 897 N N . TYR A 1 115 ? -12.056 11.218 20.672 1.00 87.44 115 TYR A N 1
ATOM 898 C CA . TYR A 1 115 ? -11.544 12.031 19.565 1.00 87.44 115 TYR A CA 1
ATOM 899 C C . TYR A 1 115 ? -10.031 11.873 19.365 1.00 87.44 115 TYR A C 1
ATOM 901 O O . TYR A 1 115 ? -9.565 11.755 18.232 1.00 87.44 115 TYR A O 1
ATOM 909 N N . THR A 1 116 ? -9.259 11.814 20.455 1.00 88.12 116 THR A N 1
ATOM 910 C CA . THR A 1 116 ? -7.800 11.645 20.386 1.00 88.12 116 THR A CA 1
ATOM 911 C C . THR A 1 116 ? -7.425 10.289 19.794 1.00 88.12 116 THR A C 1
ATOM 913 O O . THR A 1 116 ? -6.503 10.210 18.988 1.00 88.12 116 THR A O 1
ATOM 916 N N . GLN A 1 117 ? -8.158 9.224 20.141 1.00 86.00 117 GLN A N 1
ATOM 917 C CA . GLN A 1 117 ? -7.898 7.894 19.585 1.00 86.00 117 GLN A CA 1
ATOM 918 C C . GLN A 1 117 ? -8.176 7.862 18.081 1.00 86.00 117 GLN A C 1
ATOM 920 O O . GLN A 1 117 ? -7.329 7.389 17.328 1.00 86.00 117 GLN A O 1
ATOM 925 N N . ALA A 1 118 ? -9.295 8.446 17.637 1.00 86.50 118 ALA A N 1
ATOM 926 C CA . ALA A 1 118 ? -9.614 8.548 16.214 1.00 86.50 118 ALA A CA 1
ATOM 927 C C . ALA A 1 118 ? -8.516 9.291 15.428 1.00 86.50 118 ALA A C 1
ATOM 929 O O . ALA A 1 118 ? -8.051 8.803 14.397 1.00 86.50 118 ALA A O 1
ATOM 930 N N . GLN A 1 119 ? -8.033 10.430 15.941 1.00 88.94 119 GLN A N 1
ATOM 931 C CA . GLN A 1 119 ? -6.954 11.188 15.298 1.00 88.94 119 GLN A CA 1
ATOM 932 C C . GLN A 1 119 ? -5.652 10.390 15.201 1.00 88.94 119 GLN A C 1
ATOM 934 O O . GLN A 1 119 ? -5.063 10.315 14.123 1.00 88.94 119 GLN A O 1
ATOM 939 N N . VAL A 1 120 ? -5.220 9.760 16.298 1.00 89.62 120 VAL A N 1
ATOM 940 C CA . VAL A 1 120 ? -3.994 8.948 16.312 1.00 89.62 120 VAL A CA 1
ATOM 941 C C . VAL A 1 120 ? -4.095 7.800 15.310 1.00 89.62 120 VAL A C 1
ATOM 943 O O . VAL A 1 120 ? -3.153 7.583 14.551 1.00 89.62 120 VAL A O 1
ATOM 946 N N . THR A 1 121 ? -5.238 7.110 15.235 1.00 87.31 121 THR A N 1
ATOM 947 C CA . THR A 1 121 ? -5.431 6.030 14.255 1.00 87.31 121 THR A CA 1
ATOM 948 C C . THR A 1 121 ? -5.385 6.523 12.810 1.00 87.31 121 THR A C 1
ATOM 950 O O . THR A 1 121 ? -4.790 5.852 11.971 1.00 87.31 121 THR A O 1
ATOM 953 N N . CYS A 1 122 ? -5.921 7.712 12.510 1.00 88.19 122 CYS A N 1
ATOM 954 C CA . CYS A 1 122 ? -5.836 8.299 11.170 1.00 88.19 122 CYS A CA 1
ATOM 955 C C . CYS A 1 122 ? -4.394 8.653 10.786 1.00 88.19 122 CYS A C 1
ATOM 957 O O . CYS A 1 122 ? -3.952 8.321 9.685 1.00 88.19 122 CYS A O 1
ATOM 959 N N . PHE A 1 123 ? -3.632 9.279 11.688 1.00 89.38 123 PHE A N 1
ATOM 960 C CA . PHE A 1 123 ? -2.228 9.602 11.423 1.00 89.38 123 PHE A CA 1
ATOM 961 C C . PHE A 1 123 ? -1.359 8.347 11.297 1.00 89.38 123 PHE A C 1
ATOM 963 O O . PHE A 1 123 ? -0.544 8.259 10.378 1.00 89.38 123 PHE A O 1
ATOM 970 N N . ALA A 1 124 ? -1.573 7.350 12.159 1.00 89.19 124 ALA A N 1
ATOM 971 C CA . ALA A 1 124 ? -0.894 6.061 12.065 1.00 89.19 124 ALA A CA 1
ATOM 972 C C . ALA A 1 124 ? -1.220 5.348 10.741 1.00 89.19 124 ALA A C 1
ATOM 974 O O . ALA A 1 124 ? -0.315 4.853 10.072 1.00 89.19 124 ALA A O 1
ATOM 975 N N . SER A 1 125 ? -2.492 5.357 10.324 1.00 86.44 125 SER A N 1
ATOM 976 C CA . SER A 1 125 ? -2.923 4.785 9.045 1.00 86.44 125 SER A CA 1
ATOM 977 C C . SER A 1 125 ? -2.283 5.494 7.853 1.00 86.44 125 SER A C 1
ATOM 979 O O . SER A 1 125 ? -1.872 4.822 6.914 1.00 86.44 125 SER A O 1
ATOM 981 N N . SER A 1 126 ? -2.165 6.825 7.881 1.00 88.00 126 SER A N 1
ATOM 982 C CA . SER A 1 126 ? -1.505 7.591 6.815 1.00 88.00 126 SER A CA 1
ATOM 983 C C . SER A 1 126 ? -0.032 7.194 6.665 1.00 88.00 126 SER A C 1
ATOM 985 O O . SER A 1 126 ? 0.417 6.863 5.567 1.00 88.00 126 SER A O 1
ATOM 987 N N . GLY A 1 127 ? 0.700 7.113 7.783 1.00 89.12 127 GLY A N 1
ATOM 988 C CA . GLY A 1 127 ? 2.083 6.633 7.779 1.00 89.12 127 GLY A CA 1
ATOM 989 C C . GLY A 1 127 ? 2.202 5.203 7.245 1.00 89.12 127 GLY A C 1
ATOM 990 O O . GLY A 1 127 ? 3.055 4.922 6.406 1.00 89.12 127 GLY A O 1
ATOM 991 N N . PHE A 1 128 ? 1.309 4.309 7.672 1.00 87.31 128 PHE A N 1
ATOM 992 C CA . PHE A 1 128 ? 1.297 2.921 7.213 1.00 87.31 128 PHE A CA 1
ATOM 993 C C . PHE A 1 128 ? 1.006 2.791 5.709 1.00 87.31 128 PHE A C 1
ATOM 995 O O . PHE A 1 128 ? 1.683 2.022 5.026 1.00 87.31 128 PHE A O 1
ATOM 1002 N N . CYS A 1 129 ? 0.073 3.582 5.166 1.00 86.25 129 CYS A N 1
ATOM 1003 C CA . CYS A 1 129 ? -0.211 3.619 3.729 1.00 86.25 129 CYS A CA 1
ATOM 1004 C C . CYS A 1 129 ? 1.015 4.033 2.904 1.00 86.25 129 CYS A C 1
ATOM 1006 O O . CYS A 1 129 ? 1.294 3.413 1.880 1.00 86.25 129 CYS A O 1
ATOM 1008 N N . LEU A 1 130 ? 1.778 5.034 3.359 1.00 86.38 130 LEU A N 1
ATOM 1009 C CA . LEU A 1 130 ? 3.010 5.445 2.678 1.00 86.38 130 LEU A CA 1
ATOM 1010 C C . LEU A 1 130 ? 4.051 4.321 2.671 1.00 86.38 130 LEU A C 1
ATOM 1012 O O . LEU A 1 130 ? 4.640 4.036 1.630 1.00 86.38 130 LEU A O 1
ATOM 1016 N N . VAL A 1 131 ? 4.240 3.642 3.806 1.00 88.12 131 VAL A N 1
ATOM 1017 C CA . VAL A 1 131 ? 5.193 2.525 3.919 1.00 88.12 131 VAL A CA 1
ATOM 1018 C C . VAL A 1 131 ? 4.792 1.351 3.021 1.00 88.12 131 VAL A C 1
ATOM 1020 O O . VAL A 1 131 ? 5.660 0.742 2.402 1.00 88.12 131 VAL A O 1
ATOM 1023 N N . LEU A 1 132 ? 3.496 1.045 2.910 1.00 86.06 132 LEU A N 1
ATOM 1024 C CA . LEU A 1 132 ? 2.979 0.003 2.015 1.00 86.06 132 LEU A CA 1
ATOM 1025 C C . LEU A 1 132 ? 3.056 0.370 0.524 1.00 86.06 132 LEU A C 1
ATOM 1027 O O . LEU A 1 132 ? 3.169 -0.519 -0.323 1.00 86.06 132 LEU A O 1
ATOM 1031 N N . GLY A 1 133 ? 3.017 1.662 0.191 1.00 84.56 133 GLY A N 1
ATOM 1032 C CA . GLY A 1 133 ? 3.154 2.137 -1.186 1.00 84.56 133 GLY A CA 1
ATOM 1033 C C . GLY A 1 133 ? 4.548 1.885 -1.770 1.00 84.56 133 GLY A C 1
ATOM 1034 O O . GLY A 1 133 ? 4.663 1.502 -2.933 1.00 84.56 133 GLY A O 1
ATOM 1035 N N . ILE A 1 134 ? 5.600 2.023 -0.953 1.00 86.75 134 ILE A N 1
ATOM 1036 C CA . ILE A 1 134 ? 7.005 1.864 -1.370 1.00 86.75 134 ILE A CA 1
ATOM 1037 C C . ILE A 1 134 ? 7.271 0.523 -2.076 1.00 86.75 134 ILE A C 1
ATOM 1039 O O . ILE A 1 134 ? 7.726 0.551 -3.221 1.00 86.75 134 ILE A O 1
ATOM 1043 N N . PRO A 1 135 ? 7.003 -0.652 -1.468 1.00 83.69 135 PRO A N 1
ATOM 1044 C CA . PRO A 1 135 ? 7.29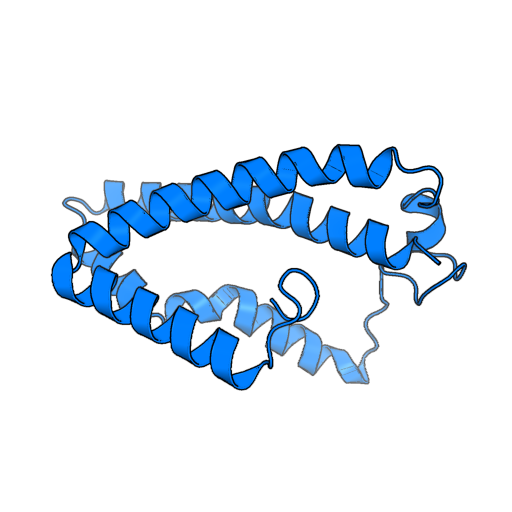1 -1.920 -2.125 1.00 83.69 135 PRO A CA 1
ATOM 1045 C C . PRO A 1 135 ? 6.466 -2.102 -3.403 1.00 83.69 135 PRO A C 1
ATOM 1047 O O . PRO A 1 135 ? 6.995 -2.615 -4.379 1.00 83.69 135 PRO A O 1
ATOM 1050 N N . SER A 1 136 ? 5.220 -1.621 -3.455 1.00 85.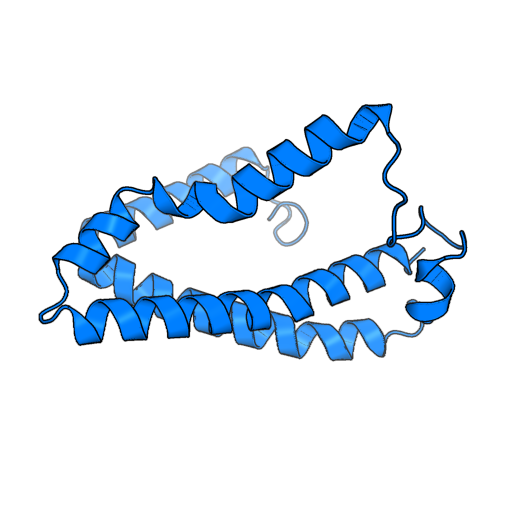44 136 SER A N 1
ATOM 1051 C CA . SER A 1 136 ? 4.392 -1.703 -4.669 1.00 85.44 136 SER A CA 1
ATOM 1052 C C . SER A 1 136 ? 5.002 -0.922 -5.842 1.00 85.44 136 SER A C 1
ATOM 1054 O O . SER A 1 136 ? 5.022 -1.419 -6.967 1.00 85.44 136 SER A O 1
ATOM 1056 N N . ILE A 1 137 ? 5.564 0.265 -5.576 1.00 83.62 137 ILE A N 1
ATOM 1057 C CA . ILE A 1 137 ? 6.284 1.067 -6.578 1.00 83.62 137 ILE A CA 1
ATOM 1058 C C . ILE A 1 137 ? 7.555 0.341 -7.035 1.00 83.62 137 ILE A C 1
ATOM 1060 O O . ILE A 1 137 ? 7.817 0.270 -8.232 1.00 83.62 137 ILE A O 1
ATOM 1064 N N . LEU A 1 138 ? 8.323 -0.238 -6.104 1.00 81.88 138 LEU A N 1
ATOM 1065 C CA . LEU A 1 138 ? 9.544 -0.985 -6.430 1.00 81.88 138 LEU A CA 1
ATOM 1066 C C . LEU A 1 138 ? 9.254 -2.215 -7.296 1.00 81.88 138 LEU A C 1
ATOM 1068 O O . LEU A 1 138 ? 9.953 -2.440 -8.279 1.00 81.88 138 LEU A O 1
ATOM 1072 N N . VAL A 1 139 ? 8.207 -2.982 -6.975 1.00 83.00 139 VAL A N 1
ATOM 1073 C CA . VAL A 1 139 ? 7.780 -4.128 -7.792 1.00 83.00 139 VAL A CA 1
ATOM 1074 C C . VAL A 1 139 ? 7.377 -3.674 -9.198 1.00 83.00 139 VAL A C 1
ATOM 1076 O O . VAL A 1 139 ? 7.794 -4.292 -10.175 1.00 83.00 139 VAL A O 1
ATOM 1079 N N . GLY A 1 140 ? 6.618 -2.579 -9.316 1.00 79.31 140 GLY A N 1
ATOM 1080 C CA . GLY A 1 140 ? 6.256 -2.000 -10.613 1.00 79.31 140 GLY A CA 1
ATOM 1081 C C . GLY A 1 140 ? 7.473 -1.542 -11.423 1.00 79.31 140 GLY A C 1
ATOM 1082 O O . GLY A 1 140 ? 7.549 -1.806 -12.621 1.00 79.31 140 GLY A O 1
ATOM 1083 N N . ALA A 1 141 ? 8.455 -0.924 -10.764 1.00 78.25 141 ALA A N 1
ATOM 1084 C CA . ALA A 1 141 ? 9.693 -0.495 -11.401 1.00 78.25 141 ALA A CA 1
ATOM 1085 C C . ALA A 1 141 ? 10.511 -1.690 -11.921 1.00 78.25 141 ALA A C 1
ATOM 1087 O O . ALA A 1 141 ? 10.916 -1.679 -13.077 1.00 78.25 141 ALA A O 1
ATOM 1088 N N . VAL A 1 142 ? 10.677 -2.756 -11.123 1.00 76.50 142 VAL A N 1
ATOM 1089 C CA . VAL A 1 142 ? 11.375 -3.983 -11.561 1.00 76.50 142 VAL A CA 1
ATOM 1090 C C . VAL A 1 142 ? 10.647 -4.668 -12.722 1.00 76.50 142 VAL A C 1
ATOM 1092 O O . VAL A 1 142 ? 11.292 -5.158 -13.651 1.00 76.50 142 VAL A O 1
ATOM 1095 N N . ALA A 1 143 ? 9.312 -4.679 -12.712 1.00 74.81 143 ALA A N 1
ATOM 1096 C CA . ALA A 1 143 ? 8.527 -5.228 -13.815 1.00 74.81 143 ALA A CA 1
ATOM 1097 C C . ALA A 1 143 ? 8.774 -4.470 -15.133 1.00 74.81 143 ALA A C 1
ATOM 1099 O O . ALA A 1 143 ? 8.885 -5.100 -16.180 1.00 74.81 143 ALA A O 1
ATOM 1100 N N . ALA A 1 144 ? 8.933 -3.143 -15.088 1.00 71.25 144 ALA A N 1
ATOM 1101 C CA . ALA A 1 144 ? 9.311 -2.343 -16.258 1.00 71.25 144 ALA A CA 1
ATOM 1102 C C . ALA A 1 144 ? 10.772 -2.572 -16.707 1.00 71.25 144 ALA A C 1
ATOM 1104 O O . ALA A 1 144 ? 11.109 -2.344 -17.868 1.00 71.25 144 ALA A O 1
ATOM 1105 N N . SER A 1 145 ? 11.639 -3.038 -15.804 1.00 64.81 145 SER A N 1
ATOM 1106 C CA . SER A 1 145 ? 13.051 -3.351 -16.074 1.00 64.81 145 SER A CA 1
ATOM 1107 C C . SER A 1 145 ? 13.295 -4.770 -16.608 1.00 64.81 145 SER A C 1
ATOM 1109 O O . SER A 1 145 ? 14.448 -5.114 -16.871 1.00 64.81 145 SER A O 1
ATOM 1111 N N . THR A 1 146 ? 12.252 -5.596 -16.740 1.00 65.44 146 THR A N 1
ATOM 1112 C CA . THR A 1 146 ? 12.349 -7.001 -17.172 1.00 65.44 146 THR A CA 1
ATOM 1113 C C . THR A 1 146 ? 11.876 -7.149 -18.626 1.00 65.44 146 THR A C 1
ATOM 1115 O O . THR A 1 146 ? 10.876 -6.541 -19.010 1.00 65.44 146 THR A O 1
ATOM 1118 N N . GLY A 1 147 ? 12.599 -7.939 -19.430 1.00 54.34 147 GLY A N 1
ATOM 1119 C CA . GLY A 1 147 ? 12.306 -8.231 -20.844 1.00 54.34 147 GLY A CA 1
ATOM 1120 C C . GLY A 1 147 ? 11.990 -9.695 -21.113 1.00 54.34 147 GLY A C 1
ATOM 1121 O O . GLY A 1 147 ? 12.407 -10.548 -20.297 1.00 54.34 147 GLY A O 1
#

Foldseek 3Di:
DCVPPVDPPVVVVVVVVVVVVVQCVVPDPVSVVVVVVVVLVCLLVVLVVVLVVLVPDPQFDDLVCLCPDDDPAHRLPDDDDPVCVVVVVVVVCCVPCVVVPDPVLVVVLVPDPDNVVSVVVVVVVVVVVVSSVVSVSSVVSRVSRGD

InterPro domains:
  IPR001734 Sodium/solute symporter [PF00474] (4-140)
  IPR001734 Sodium/solute symporter [PS50283] (1-147)
  IPR038377 Sodium/glucose symporter superfamily [G3DSA:1.20.1730.10] (1-147)
  IPR052244 High-affinity choline transporter [PTHR45897] (1-146)

pLDDT: mean 78.2, std 10.77, range [45.62, 90.94]

Sequence (147 aa):
MSVILDLPYVYSIIISSVVAMVYTLMGGLYSVAYTDVIQLILIFVSLWVCVPFLMTNPHSLDISLTAYNQTFQAPWVGTVELDQAGKWFDDFMLLALGGLAYQAFYQRILSASSYTQAQVTCFASSGFCLVLGIPSILVGAVAASTG

Secondary structure (DSSP, 8-state):
-HHHH---HHHHHHHHHHHHHHHHHHHHHHHHHHHHHHHHHHHHHHHHHHHHHHHT-TTBPPHHHHHHS-SSSS-SS----TTTHHHHHHHHHHHHHGGGG-HHHHHHHHTSSSHHHHHHHHHHHHHHHHHHHHHHHHHHHHHHTB-

Radius of gyration: 19.87 Å; chains: 1; bounding box: 42×43×45 Å

Organism: Dissostichus mawsoni (NCBI:txid36200)